Protein AF-A0A2X3KYW8-F1 (afdb_monomer)

Secondary structure (DSSP, 8-state):
-EE--TT-SSTT--EEEE--S-SEEEEEETTEEEEEETTEEEEE-S-HHHHHHHHHHTTT------TT-S-SSEEEEEE-GGGGGGTS-----S-------SEEEEEES-EEEEETTTTEEEEE-----

Mean predicted aligned error: 4.44 Å

Foldseek 3Di:
DKDALPPDPDPPRFKIKDFDDFQKKWFADPQWIWIDHPNDIDIDRDLSVVVLVVVQVVQVQDDDDDPQPPDQWGKDWDQAPCSVVSVDVDDDPDDPPDPHTNTIMGTGQWMWMQGPVVRDTDIHGRDRD

Sequence (129 aa):
MLLHSGFADHPHNRFDIMVASPLATLVTRGQQTVIERDGLSSRHGECPLDLLQQMLDSFDLTTTANDDIPFCGGALGLFSYDLGRRFENIPATAEQDLTTPDMAVGIYDW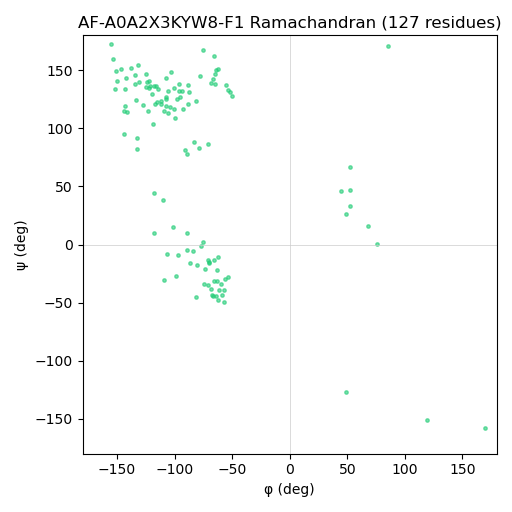ALIADHHLQRLTLVLPGRY

InterPro domains:
  IPR005801 ADC synthase [G3DSA:3.60.120.10] (1-128)
  IPR005801 ADC synthase [SSF56322] (1-125)
  IPR006805 Anthranilate synthase component I, N-terminal [PF04715] (2-123)
  IPR019999 Anthranilate synthase component I-like [PTHR11236] (2-123)

Nearest PDB structures (foldseek):
  1k0g-assembly3_A  TM=9.765E-01  e=1.083E-14  Escherichia coli
  1k0e-assembly2_B  TM=9.649E-01  e=2.293E-14  Escherichia coli
  1k0g-assembly3_B-2  TM=9.744E-01  e=6.481E-14  Escherichia coli
  1k0e-assembly1_A  TM=9.787E-01  e=1.373E-13  Escherichia coli
  5kck-assembly1_A-2  TM=7.246E-01  e=5.088E-07  Streptococcus pneumoniae TIGR4

Solvent-accessible surface area (backbone atoms only — not comparable to full-atom values): 7766 Å² total; per-residue (Å²): 92,74,50,71,38,76,87,48,98,53,101,87,35,52,52,31,44,38,41,71,84,50,64,30,37,42,40,26,53,87,72,38,32,39,39,38,42,90,91,44,77,49,79,42,68,65,59,66,66,59,54,49,49,54,53,51,64,74,61,54,73,58,77,79,92,43,95,92,49,92,61,63,41,44,79,52,70,48,76,40,78,70,40,51,55,76,81,42,98,65,85,86,80,71,82,86,84,68,90,71,55,25,26,44,32,30,33,26,65,39,26,40,38,37,32,68,81,78,72,42,80,45,81,40,66,44,58,78,129

Radius of gyration: 16.68 Å; Cα contacts (8 Å, |Δi|>4): 223; chains: 1; bounding box: 48×28×42 Å

Structure (mmCIF, N/CA/C/O backbone):
data_AF-A0A2X3KYW8-F1
#
_entry.id   AF-A0A2X3KYW8-F1
#
loop_
_atom_site.group_PDB
_atom_site.id
_atom_site.type_symbol
_atom_site.label_atom_id
_atom_site.label_alt_id
_atom_site.label_comp_id
_atom_site.label_asym_id
_atom_site.label_entity_id
_atom_site.label_seq_id
_atom_site.pdbx_PDB_ins_code
_atom_site.Cartn_x
_atom_site.Cartn_y
_atom_site.Cartn_z
_atom_site.occupancy
_atom_site.B_iso_or_equiv
_atom_site.auth_seq_id
_atom_site.auth_comp_id
_atom_site.auth_asym_id
_atom_site.auth_atom_id
_atom_site.pdbx_PDB_model_num
ATOM 1 N N . MET A 1 1 ? -0.664 -8.732 -5.138 1.00 93.69 1 MET A N 1
ATOM 2 C CA . MET A 1 1 ? -1.455 -7.623 -5.705 1.00 93.69 1 MET A CA 1
ATOM 3 C C . MET A 1 1 ? -0.850 -7.212 -7.035 1.00 93.69 1 MET A C 1
ATOM 5 O O . MET A 1 1 ? 0.337 -7.445 -7.244 1.00 93.69 1 MET A O 1
ATOM 9 N N . LEU A 1 2 ? -1.668 -6.652 -7.922 1.00 96.88 2 LEU A N 1
ATOM 10 C CA . LEU A 1 2 ? -1.261 -6.174 -9.241 1.00 96.88 2 LEU A CA 1
ATOM 11 C C . LEU A 1 2 ? -1.865 -4.784 -9.455 1.00 96.88 2 LEU A C 1
ATOM 13 O O . LEU A 1 2 ? -3.081 -4.632 -9.353 1.00 96.88 2 LEU A O 1
ATOM 17 N N . LEU A 1 3 ? -1.021 -3.803 -9.758 1.00 96.62 3 LEU A N 1
ATOM 18 C CA . LEU A 1 3 ? -1.422 -2.533 -10.350 1.00 96.62 3 LEU A CA 1
ATOM 19 C C . LEU A 1 3 ? -1.113 -2.634 -11.840 1.00 96.62 3 LEU A C 1
ATOM 21 O O . LEU A 1 3 ? 0.041 -2.832 -12.213 1.00 96.62 3 LEU A O 1
ATOM 25 N N . HIS A 1 4 ? -2.146 -2.566 -12.672 1.00 95.00 4 HIS A N 1
ATOM 26 C CA . HIS A 1 4 ? -2.019 -2.706 -14.117 1.00 95.00 4 HIS A CA 1
ATOM 27 C C . HIS A 1 4 ? -2.513 -1.431 -14.792 1.00 95.00 4 HIS A C 1
ATOM 29 O O . HIS A 1 4 ? -3.626 -0.978 -14.527 1.00 95.00 4 HIS A O 1
ATOM 35 N N . SER A 1 5 ? -1.702 -0.884 -15.691 1.00 94.06 5 SER A N 1
ATOM 36 C CA . SER A 1 5 ? -2.005 0.321 -16.465 1.00 94.06 5 SER A CA 1
ATOM 37 C C . SER A 1 5 ? -3.008 0.080 -17.604 1.00 94.06 5 SER A C 1
ATOM 39 O O . SER A 1 5 ? -3.327 0.993 -18.366 1.00 94.06 5 SER A O 1
ATOM 41 N N . GLY A 1 6 ? -3.526 -1.147 -17.736 1.00 89.38 6 GLY A N 1
ATOM 42 C CA . GLY A 1 6 ? -4.673 -1.471 -18.590 1.00 89.38 6 GLY A CA 1
ATOM 43 C C . GLY A 1 6 ? -4.412 -1.347 -20.088 1.00 89.38 6 GLY A C 1
ATOM 44 O O . GLY A 1 6 ? -5.371 -1.248 -20.849 1.00 89.38 6 GLY A O 1
ATOM 45 N N . PHE A 1 7 ? -3.141 -1.291 -20.507 1.00 81.88 7 PHE A N 1
ATOM 46 C CA . PHE A 1 7 ? -2.728 -0.966 -21.880 1.00 81.88 7 PHE A CA 1
ATOM 47 C C . PHE A 1 7 ? -3.405 0.300 -22.437 1.00 81.88 7 PHE A C 1
ATOM 49 O O . PHE A 1 7 ? -3.602 0.426 -23.645 1.00 81.88 7 PHE A O 1
ATOM 56 N N . ALA A 1 8 ? -3.808 1.221 -21.557 1.00 80.69 8 ALA A N 1
ATOM 57 C CA . ALA A 1 8 ? -4.563 2.404 -21.939 1.00 80.69 8 ALA A CA 1
ATOM 58 C C . ALA A 1 8 ? -3.702 3.325 -22.806 1.00 80.69 8 ALA A C 1
ATOM 60 O O . ALA A 1 8 ? -2.530 3.498 -22.507 1.00 80.69 8 ALA A O 1
ATOM 61 N N . ASP A 1 9 ? -4.262 3.971 -23.825 1.00 82.12 9 ASP A N 1
ATOM 62 C CA . ASP A 1 9 ? -3.554 5.036 -24.546 1.00 82.12 9 ASP A CA 1
ATOM 63 C C . ASP A 1 9 ? -3.617 6.334 -23.721 1.00 82.12 9 ASP A C 1
ATOM 65 O O . ASP A 1 9 ? -4.536 7.144 -23.856 1.00 82.12 9 ASP A O 1
ATOM 69 N N . HIS A 1 10 ? -2.711 6.461 -22.746 1.00 87.25 10 HIS A N 1
ATOM 70 C CA . HIS A 1 10 ? -2.698 7.552 -21.772 1.00 87.25 10 HIS A CA 1
ATOM 71 C C . HIS A 1 10 ? -1.264 7.866 -21.312 1.00 87.25 10 HIS A C 1
ATOM 73 O O . HIS A 1 10 ? -0.513 6.935 -21.046 1.00 87.25 10 HIS A O 1
ATOM 79 N N . PRO A 1 11 ? -0.868 9.139 -21.108 1.00 81.00 11 PRO A N 1
ATOM 80 C CA . PRO A 1 11 ? 0.505 9.511 -20.725 1.00 81.00 11 PRO A CA 1
ATOM 81 C C . PRO A 1 11 ? 0.989 8.969 -19.364 1.00 81.00 11 PRO A C 1
ATOM 83 O O . PRO A 1 11 ? 2.173 9.062 -19.046 1.00 81.00 11 PRO A O 1
ATOM 86 N N . HIS A 1 12 ? 0.092 8.415 -18.546 1.00 86.44 12 HIS A N 1
ATOM 87 C CA . HIS A 1 12 ? 0.386 7.865 -17.215 1.00 86.44 12 HIS A CA 1
ATOM 88 C C . HIS A 1 12 ? 0.088 6.359 -17.125 1.00 86.44 12 HIS A C 1
ATOM 90 O O . HIS A 1 12 ? -0.539 5.908 -16.173 1.00 86.44 12 HIS A O 1
ATOM 96 N N . ASN A 1 13 ? 0.500 5.592 -18.136 1.00 91.19 13 ASN A N 1
ATOM 97 C CA . ASN A 1 13 ? 0.257 4.148 -18.272 1.00 91.19 13 ASN A CA 1
ATOM 98 C C . ASN A 1 13 ? 1.555 3.303 -18.294 1.00 91.19 13 ASN A C 1
ATOM 100 O O . ASN A 1 13 ? 1.528 2.135 -18.680 1.00 91.19 13 ASN A O 1
ATOM 104 N N . ARG A 1 14 ? 2.710 3.908 -17.982 1.00 94.88 14 ARG A N 1
ATOM 105 C CA . ARG A 1 14 ? 4.032 3.337 -18.297 1.00 94.88 14 ARG A CA 1
ATOM 106 C C . ARG A 1 14 ? 4.320 2.014 -17.587 1.00 94.88 14 ARG A C 1
ATOM 108 O O . ARG A 1 14 ? 5.051 1.192 -18.136 1.00 94.88 14 ARG A O 1
ATOM 115 N N . PHE A 1 15 ? 3.787 1.821 -16.382 1.00 96.62 15 PHE A N 1
ATOM 116 C CA . PHE A 1 15 ? 4.216 0.743 -15.498 1.00 96.62 15 PHE A CA 1
ATOM 117 C C . PHE A 1 15 ? 3.079 -0.188 -15.096 1.00 96.62 15 PHE A C 1
ATOM 119 O O . PHE A 1 15 ? 1.994 0.268 -14.736 1.00 96.62 15 PHE A O 1
ATOM 126 N N . ASP A 1 16 ? 3.381 -1.482 -15.047 1.00 97.31 16 ASP A N 1
ATOM 127 C CA . ASP A 1 16 ? 2.646 -2.428 -14.211 1.00 97.31 16 ASP A CA 1
ATOM 128 C C . ASP A 1 16 ? 3.514 -2.839 -13.024 1.00 97.31 16 ASP A C 1
ATOM 130 O O . ASP A 1 16 ? 4.728 -3.009 -13.153 1.00 97.31 16 ASP A O 1
ATOM 134 N N . ILE A 1 17 ? 2.883 -3.014 -11.865 1.00 98.00 17 ILE A N 1
ATOM 135 C CA . ILE A 1 17 ? 3.561 -3.325 -10.607 1.00 98.00 17 ILE A CA 1
ATOM 136 C C . ILE A 1 17 ? 2.907 -4.554 -9.995 1.00 98.00 17 ILE A C 1
ATOM 138 O O . ILE A 1 17 ? 1.717 -4.546 -9.674 1.00 98.00 17 ILE A O 1
ATOM 142 N N . MET A 1 18 ? 3.692 -5.607 -9.794 1.00 98.12 18 MET A N 1
ATOM 143 C CA . MET A 1 18 ? 3.262 -6.811 -9.093 1.00 98.12 18 MET A CA 1
ATOM 144 C C . MET A 1 18 ? 4.063 -6.999 -7.806 1.00 98.12 18 MET A C 1
ATOM 146 O O . MET A 1 18 ? 5.285 -6.872 -7.785 1.00 98.12 18 MET A O 1
ATOM 150 N N . VAL A 1 19 ? 3.349 -7.357 -6.740 1.00 98.12 19 VAL A N 1
ATOM 151 C CA . VAL A 1 19 ? 3.903 -7.695 -5.422 1.00 98.12 19 VAL A CA 1
ATOM 152 C C . VAL A 1 19 ? 3.180 -8.910 -4.849 1.00 98.12 19 VAL A C 1
ATOM 154 O O . VAL A 1 19 ? 1.996 -9.130 -5.130 1.00 98.12 19 VAL A O 1
ATOM 157 N N . ALA A 1 20 ? 3.843 -9.692 -4.006 1.00 97.44 20 ALA A N 1
ATOM 158 C CA . ALA A 1 20 ? 3.214 -10.758 -3.227 1.00 97.44 20 ALA A CA 1
ATOM 159 C C . ALA A 1 20 ? 4.027 -11.053 -1.961 1.00 97.44 20 ALA A C 1
ATOM 161 O O . ALA A 1 20 ? 5.118 -10.521 -1.798 1.00 97.44 20 ALA A O 1
ATOM 162 N N . SER A 1 21 ? 3.487 -11.900 -1.080 1.00 96.69 21 SER A N 1
ATOM 163 C CA . SER A 1 21 ? 4.155 -12.335 0.158 1.00 96.69 21 SER A CA 1
ATOM 164 C C . SER A 1 21 ? 4.660 -11.160 1.013 1.00 96.69 21 SER A C 1
ATOM 166 O O . SER A 1 21 ? 5.868 -10.967 1.128 1.00 96.69 21 SER A O 1
ATOM 168 N N . PRO A 1 22 ? 3.749 -10.339 1.568 1.00 97.00 22 PRO A N 1
ATOM 169 C CA . PRO A 1 22 ? 4.143 -9.188 2.372 1.00 97.00 22 PRO A CA 1
ATOM 170 C C . PRO A 1 22 ? 4.882 -9.616 3.648 1.00 97.00 22 PRO A C 1
ATOM 172 O O . PRO A 1 22 ? 4.589 -10.664 4.221 1.00 97.00 22 PRO A O 1
ATOM 175 N N . LEU A 1 23 ? 5.785 -8.761 4.128 1.00 96.06 23 LEU A N 1
ATOM 176 C CA . LEU A 1 23 ? 6.460 -8.900 5.423 1.00 96.06 23 LEU A CA 1
ATOM 177 C C . LEU A 1 23 ? 5.526 -8.641 6.604 1.00 96.06 23 LEU A C 1
ATOM 179 O O . LEU A 1 23 ? 5.660 -9.242 7.668 1.00 96.06 23 LEU A O 1
ATOM 183 N N . ALA A 1 24 ? 4.599 -7.708 6.412 1.00 97.81 24 ALA A N 1
ATOM 184 C CA . ALA A 1 24 ? 3.564 -7.374 7.371 1.00 97.81 24 ALA A CA 1
ATOM 185 C C . ALA A 1 24 ? 2.290 -6.963 6.638 1.00 97.81 24 ALA A C 1
ATOM 187 O O . ALA A 1 24 ? 2.351 -6.410 5.537 1.00 97.81 24 ALA A O 1
ATOM 188 N N . THR A 1 25 ? 1.139 -7.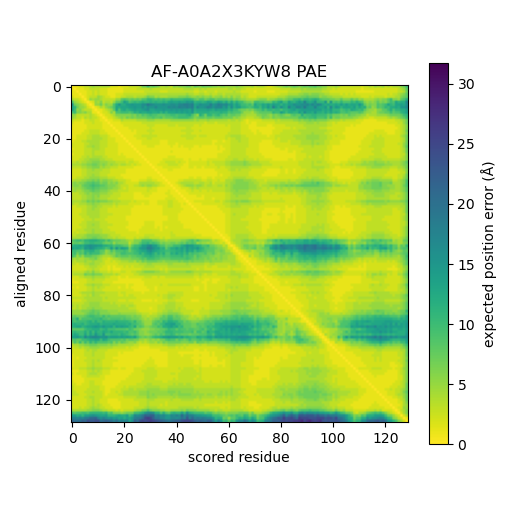186 7.261 1.00 98.56 25 THR A N 1
ATOM 189 C CA . THR A 1 25 ? -0.150 -6.696 6.764 1.00 98.56 25 THR A CA 1
ATOM 190 C C . THR A 1 25 ? -0.851 -5.858 7.811 1.00 98.56 25 THR A C 1
ATOM 192 O O . THR A 1 25 ? -0.865 -6.218 8.986 1.00 98.56 25 THR A O 1
ATOM 195 N N . LEU A 1 26 ? -1.475 -4.769 7.372 1.00 98.69 26 LEU A N 1
ATOM 196 C CA . LEU A 1 26 ? -2.323 -3.913 8.186 1.00 98.69 26 LEU A CA 1
ATOM 197 C C . LEU A 1 26 ? -3.742 -3.954 7.621 1.00 98.69 26 LEU A C 1
ATOM 199 O O . LEU A 1 26 ? -3.969 -3.603 6.459 1.00 98.69 26 LEU A O 1
ATOM 203 N N . VAL A 1 27 ? -4.693 -4.383 8.447 1.00 98.62 27 VAL A N 1
ATOM 204 C CA . VAL A 1 27 ? -6.107 -4.488 8.080 1.00 98.62 27 VAL A CA 1
ATOM 205 C C . VAL A 1 27 ? -6.947 -3.661 9.042 1.00 98.62 27 VAL A C 1
ATOM 207 O O . VAL A 1 27 ? -7.045 -3.987 10.225 1.00 98.62 27 VAL A O 1
ATOM 210 N N . THR A 1 28 ? -7.584 -2.609 8.537 1.00 98.38 28 THR A N 1
ATOM 211 C CA . THR A 1 28 ? -8.474 -1.741 9.318 1.00 98.38 28 THR A CA 1
ATOM 212 C C . THR A 1 28 ? -9.931 -2.092 9.069 1.00 98.38 28 THR A C 1
ATOM 214 O O . THR A 1 28 ? -10.346 -2.286 7.927 1.00 98.38 28 THR A O 1
ATOM 217 N N . ARG A 1 29 ? -10.710 -2.179 10.150 1.00 96.56 29 ARG A N 1
ATOM 218 C CA . ARG A 1 29 ? -12.167 -2.343 10.143 1.00 96.56 29 ARG A CA 1
ATOM 219 C C . ARG A 1 29 ? -12.768 -1.498 11.260 1.00 96.56 29 ARG A C 1
ATOM 221 O O . ARG A 1 29 ? -12.529 -1.765 12.441 1.00 96.56 29 ARG A O 1
ATOM 228 N N . GLY A 1 30 ? -13.530 -0.479 10.891 1.00 93.88 30 GLY A N 1
ATOM 229 C CA . GLY A 1 30 ? -13.986 0.569 11.788 1.00 93.88 30 GLY A CA 1
ATOM 230 C C . GLY A 1 30 ? -12.822 1.113 12.611 1.00 93.88 30 GLY A C 1
ATOM 231 O O . GLY A 1 30 ? -11.755 1.443 12.093 1.00 93.88 30 GLY A O 1
ATOM 232 N N . GLN A 1 31 ? -12.996 1.121 13.929 1.00 95.00 31 GLN A N 1
ATOM 233 C CA . GLN A 1 31 ? -12.046 1.712 14.873 1.00 95.00 31 GLN A CA 1
ATOM 234 C C . GLN A 1 31 ? -10.796 0.867 15.149 1.00 95.00 31 GLN A C 1
ATOM 236 O O . GLN A 1 31 ? -9.953 1.299 15.927 1.00 95.00 31 GLN A O 1
ATOM 241 N N . GLN A 1 32 ? -10.662 -0.325 14.561 1.00 97.56 32 GLN A N 1
ATOM 242 C CA . GLN A 1 32 ? -9.545 -1.222 14.852 1.00 97.56 32 GLN A CA 1
ATOM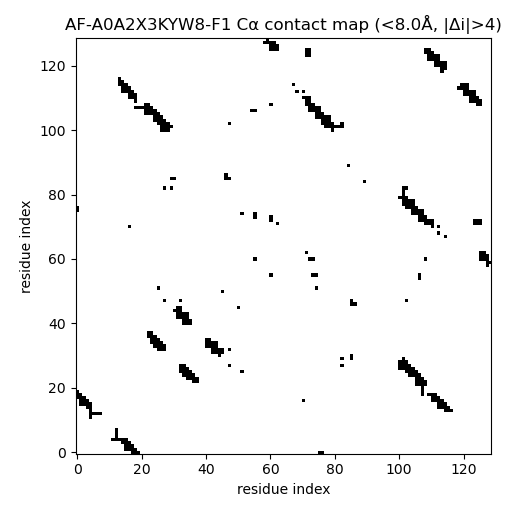 243 C C . GLN A 1 32 ? -8.686 -1.481 13.624 1.00 97.56 32 GLN A C 1
ATOM 245 O O . GLN A 1 32 ? -9.198 -1.769 12.545 1.00 97.56 32 GLN A O 1
ATOM 250 N N . THR A 1 33 ? -7.373 -1.452 13.824 1.00 98.62 33 THR A N 1
ATOM 251 C CA . THR A 1 33 ? -6.374 -1.928 12.870 1.00 98.62 33 THR A CA 1
ATOM 252 C C . THR A 1 33 ? -5.701 -3.165 13.450 1.00 98.62 33 THR A C 1
ATOM 254 O O . THR A 1 33 ? -5.167 -3.132 14.558 1.00 98.62 33 THR A O 1
ATOM 257 N N . VAL A 1 34 ? -5.746 -4.269 12.711 1.00 98.69 34 VAL A N 1
ATOM 258 C CA . VAL A 1 34 ? -4.995 -5.487 13.014 1.00 98.69 34 VAL A CA 1
ATOM 259 C C . VAL A 1 34 ? -3.702 -5.450 12.217 1.00 98.69 34 VAL A C 1
ATOM 261 O O . VAL A 1 34 ? -3.737 -5.260 11.002 1.00 98.69 34 VAL A O 1
ATOM 264 N N . ILE A 1 35 ? -2.578 -5.625 12.902 1.00 98.62 35 ILE A N 1
ATOM 265 C CA . ILE A 1 35 ? -1.257 -5.722 12.290 1.00 98.62 35 ILE A CA 1
ATOM 266 C C . ILE A 1 35 ? -0.755 -7.146 12.481 1.00 98.62 35 ILE A C 1
ATOM 268 O O . ILE A 1 35 ? -0.605 -7.593 13.622 1.00 98.62 35 ILE A O 1
ATOM 272 N N . GLU A 1 36 ? -0.474 -7.827 11.373 1.00 98.31 36 GLU A N 1
ATOM 273 C CA . GLU A 1 36 ? 0.178 -9.136 11.357 1.00 98.31 36 GLU A CA 1
ATOM 274 C C . GLU A 1 36 ? 1.611 -8.995 10.845 1.00 98.31 36 GLU A C 1
ATOM 276 O O . GLU A 1 36 ? 1.836 -8.424 9.778 1.00 98.31 36 GLU A O 1
ATOM 281 N N . ARG A 1 37 ? 2.576 -9.506 11.611 1.00 96.06 37 ARG A N 1
ATOM 282 C CA . ARG A 1 37 ? 4.010 -9.492 11.295 1.00 96.06 37 ARG A CA 1
ATOM 283 C C . ARG A 1 37 ? 4.682 -10.694 11.948 1.00 96.06 37 ARG A C 1
ATOM 285 O O . ARG A 1 37 ? 4.438 -10.956 13.120 1.00 96.06 37 ARG A O 1
ATOM 292 N N . ASP A 1 38 ? 5.524 -11.416 11.209 1.00 93.12 38 ASP A N 1
ATOM 293 C CA . ASP A 1 38 ? 6.291 -12.568 11.722 1.00 93.12 38 ASP A CA 1
ATOM 294 C C . ASP A 1 38 ? 5.414 -13.633 12.428 1.00 93.12 38 ASP A C 1
ATOM 296 O O . ASP A 1 38 ? 5.818 -14.270 13.399 1.00 93.12 38 ASP A O 1
ATOM 300 N N . GLY A 1 39 ? 4.168 -13.806 11.964 1.00 92.94 39 GLY A N 1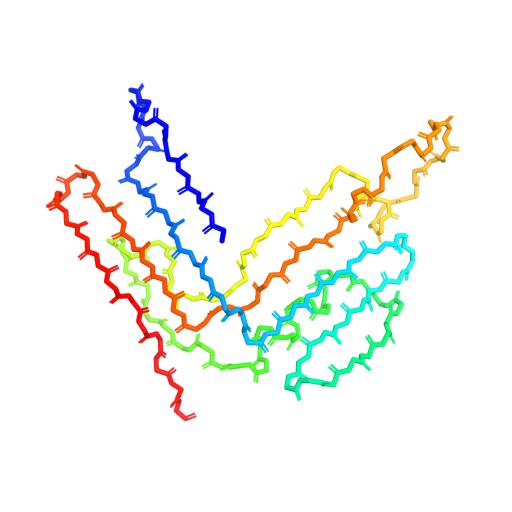
ATOM 301 C CA . GLY A 1 39 ? 3.176 -14.709 12.567 1.00 92.94 39 GLY A CA 1
ATOM 302 C C . GLY A 1 39 ? 2.533 -14.199 13.866 1.00 92.94 39 GLY A C 1
ATOM 303 O O . GLY A 1 39 ? 1.687 -14.884 14.439 1.00 92.94 39 GLY A O 1
ATOM 304 N N . LEU A 1 40 ? 2.900 -13.004 14.330 1.00 96.44 40 LEU A N 1
ATOM 305 C CA . LEU A 1 40 ? 2.308 -12.332 15.482 1.00 96.44 40 LEU A CA 1
ATOM 306 C C . LEU A 1 40 ? 1.228 -11.350 15.024 1.00 96.44 40 LEU A C 1
ATOM 308 O O . LEU A 1 40 ? 1.415 -10.606 14.064 1.00 96.44 40 LEU A O 1
ATOM 312 N N . SER A 1 41 ? 0.112 -11.319 15.751 1.00 97.75 41 SER A N 1
ATOM 313 C CA . SER A 1 41 ? -1.006 -10.403 15.508 1.00 97.75 41 SER A CA 1
ATOM 314 C C . SER A 1 41 ? -1.166 -9.438 16.679 1.00 97.75 41 SER A C 1
ATOM 316 O O . SER A 1 41 ? -1.219 -9.855 17.836 1.00 97.75 41 SER A O 1
ATOM 318 N N . SER A 1 42 ? -1.338 -8.154 16.379 1.00 98.06 42 SER A N 1
ATOM 319 C CA . SER A 1 42 ? -1.625 -7.098 17.358 1.00 98.06 42 SER A CA 1
ATOM 320 C C . SER A 1 42 ? -2.799 -6.228 16.904 1.00 98.06 42 SER A C 1
ATOM 322 O O . SER A 1 42 ? -3.108 -6.164 15.714 1.00 98.06 42 SER A O 1
ATOM 324 N N . ARG A 1 43 ? -3.500 -5.600 17.855 1.00 98.44 43 ARG A N 1
ATOM 325 C CA . ARG A 1 43 ? -4.682 -4.764 17.599 1.00 98.44 43 ARG A CA 1
ATOM 326 C C . ARG A 1 43 ? -4.452 -3.361 18.129 1.00 98.44 43 ARG A C 1
ATOM 328 O O . ARG A 1 43 ? -4.037 -3.213 19.273 1.00 98.44 43 ARG A O 1
ATOM 335 N N . HIS A 1 44 ? -4.800 -2.379 17.312 1.00 98.12 44 HIS A N 1
ATOM 336 C CA . HIS A 1 44 ? -4.520 -0.963 17.533 1.00 98.12 44 HIS A CA 1
ATOM 337 C C . HIS A 1 44 ? -5.772 -0.131 17.246 1.00 98.12 44 HIS A C 1
ATOM 339 O O . HIS A 1 44 ? -6.574 -0.495 16.380 1.00 98.12 44 HIS A O 1
ATOM 345 N N . GLY A 1 45 ? -5.962 0.954 17.993 1.00 97.06 45 GLY A N 1
ATOM 346 C CA . GLY A 1 45 ? -7.074 1.907 17.832 1.00 97.06 45 GLY A CA 1
ATOM 347 C C . GLY A 1 45 ? -6.647 3.245 17.219 1.00 97.06 45 GLY A C 1
ATOM 348 O O . GLY A 1 45 ? -7.480 4.082 16.871 1.00 97.06 45 GLY A O 1
ATOM 349 N N . GLU A 1 46 ? -5.341 3.436 17.080 1.00 96.81 46 GLU A N 1
ATOM 350 C CA . GLU A 1 46 ? -4.670 4.603 16.535 1.00 96.81 46 GLU A CA 1
ATOM 351 C C . GLU A 1 46 ? -4.983 4.789 15.048 1.00 96.81 46 GLU A C 1
ATOM 353 O O . GLU A 1 46 ? -5.452 3.871 14.363 1.00 96.81 46 GLU A O 1
ATOM 358 N N . CYS A 1 47 ? -4.724 5.998 14.547 1.00 96.94 47 CYS A N 1
ATOM 359 C CA . CYS A 1 47 ? -4.908 6.356 13.145 1.00 96.94 47 CYS A CA 1
ATOM 360 C C . CYS A 1 47 ? -4.229 5.322 12.220 1.00 96.94 47 CYS A C 1
ATOM 362 O O . CYS A 1 47 ? -3.045 5.024 12.385 1.00 96.94 47 CYS A O 1
ATOM 364 N N . PRO A 1 48 ? -4.954 4.762 11.234 1.00 97.94 48 PRO A N 1
ATOM 365 C CA . PRO A 1 48 ? -4.438 3.677 10.403 1.00 97.94 48 PRO A CA 1
ATOM 366 C C . PRO A 1 48 ? -3.252 4.099 9.526 1.00 97.94 48 PRO A C 1
ATOM 368 O O . PRO A 1 48 ? -2.370 3.278 9.285 1.00 97.94 48 PRO A O 1
ATOM 371 N N . LEU A 1 49 ? -3.199 5.362 9.086 1.00 97.94 49 LEU A N 1
ATOM 372 C CA . LEU A 1 49 ? -2.080 5.875 8.289 1.00 97.94 49 LEU A CA 1
ATOM 373 C C . LEU A 1 49 ? -0.828 6.111 9.140 1.00 97.94 49 LEU A C 1
ATOM 375 O O . LEU A 1 49 ? 0.271 5.840 8.667 1.00 97.94 49 LEU A O 1
ATOM 379 N N . ASP A 1 50 ? -0.987 6.510 10.404 1.00 97.88 50 ASP A N 1
ATOM 380 C CA . ASP A 1 50 ? 0.142 6.645 11.330 1.00 97.88 50 ASP A CA 1
ATOM 381 C C . ASP A 1 50 ? 0.742 5.272 11.651 1.00 97.88 50 ASP A C 1
ATOM 383 O O . ASP A 1 50 ? 1.957 5.096 11.619 1.00 97.88 50 ASP A O 1
ATOM 387 N N . LEU A 1 51 ? -0.109 4.267 11.891 1.00 98.12 51 LEU A N 1
ATOM 388 C CA . LEU A 1 51 ? 0.324 2.878 12.078 1.00 98.12 51 LEU A CA 1
ATOM 389 C C . LEU A 1 51 ? 1.028 2.325 10.830 1.00 98.12 51 LEU A C 1
ATOM 391 O O . LEU A 1 51 ? 2.017 1.599 10.947 1.00 98.12 51 LEU A O 1
ATOM 395 N N . LEU A 1 52 ? 0.533 2.665 9.636 1.00 97.88 52 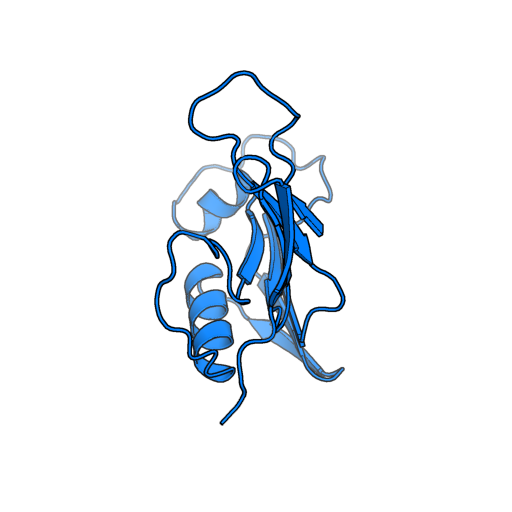LEU A N 1
ATOM 396 C CA . LEU A 1 52 ? 1.161 2.279 8.374 1.00 97.88 52 LEU A CA 1
ATOM 397 C C . LEU A 1 52 ? 2.544 2.918 8.217 1.00 97.88 52 LEU A C 1
ATOM 399 O O . LEU A 1 52 ? 3.490 2.216 7.860 1.00 97.88 52 LEU A O 1
ATOM 403 N N . GLN A 1 53 ? 2.671 4.210 8.528 1.00 96.94 53 GLN A N 1
ATOM 404 C CA . GLN A 1 53 ? 3.947 4.921 8.502 1.00 96.94 53 GLN A CA 1
ATOM 405 C C . GLN A 1 53 ? 4.940 4.324 9.504 1.00 96.94 53 GLN A C 1
ATOM 407 O O . GLN A 1 53 ? 6.051 3.981 9.123 1.00 96.94 53 GLN A O 1
ATOM 412 N N . GLN A 1 54 ? 4.521 4.089 10.751 1.00 96.38 54 GLN A N 1
ATOM 413 C CA . GLN A 1 54 ? 5.365 3.443 11.765 1.00 96.38 54 GLN A CA 1
ATOM 414 C C . GLN A 1 54 ? 5.852 2.062 11.315 1.00 96.38 54 GLN A C 1
ATOM 416 O O . GLN A 1 54 ? 7.000 1.691 11.561 1.00 96.38 54 GLN A O 1
ATOM 421 N N . MET A 1 55 ? 4.990 1.286 10.649 1.00 95.81 55 MET A N 1
ATOM 422 C CA . MET A 1 55 ? 5.391 -0.012 10.121 1.00 95.81 55 MET A CA 1
ATOM 423 C C . MET A 1 55 ? 6.427 0.134 9.003 1.00 95.81 55 MET A C 1
ATOM 425 O O . MET A 1 55 ? 7.420 -0.591 9.027 1.00 95.81 55 MET A O 1
ATOM 429 N N . LEU A 1 56 ? 6.227 1.065 8.064 1.00 93.88 56 LEU A N 1
ATOM 430 C CA . LEU A 1 56 ? 7.198 1.371 7.008 1.00 93.88 56 LEU A CA 1
ATOM 431 C C . LEU A 1 56 ? 8.559 1.762 7.588 1.00 93.88 56 LEU A C 1
ATOM 433 O O . LEU A 1 56 ? 9.569 1.168 7.213 1.00 93.88 56 LEU A O 1
ATOM 437 N N . ASP A 1 57 ? 8.564 2.682 8.552 1.00 93.62 57 ASP A N 1
ATOM 438 C CA . ASP A 1 57 ? 9.776 3.157 9.222 1.00 93.62 57 ASP A CA 1
ATOM 439 C C . ASP A 1 57 ? 10.511 2.004 9.929 1.00 93.62 57 ASP A C 1
ATOM 441 O O . ASP A 1 57 ? 11.738 1.955 9.945 1.00 93.62 57 ASP A O 1
ATOM 445 N N . SER A 1 58 ? 9.775 1.020 10.463 1.00 93.50 58 SER A N 1
ATOM 446 C CA . SER A 1 58 ? 10.360 -0.133 11.163 1.00 93.50 58 SER A CA 1
ATOM 447 C C . SER A 1 58 ? 11.102 -1.133 10.267 1.00 93.50 58 SER A C 1
ATOM 449 O O . SER A 1 58 ? 11.812 -1.995 10.792 1.00 93.50 58 SER A O 1
ATOM 451 N N . PHE A 1 59 ? 10.904 -1.075 8.946 1.00 90.44 59 PHE A N 1
ATOM 452 C CA . PHE A 1 59 ? 11.578 -1.956 7.987 1.00 90.44 59 PHE A CA 1
ATOM 453 C C . PHE A 1 59 ? 12.811 -1.325 7.337 1.00 90.44 5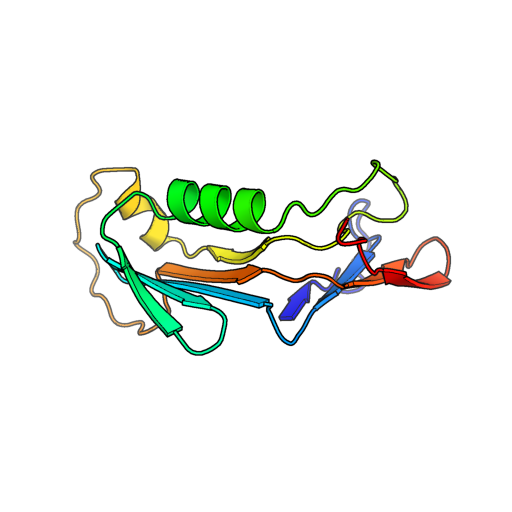9 PHE A C 1
ATOM 455 O O . PHE A 1 59 ? 13.530 -2.047 6.649 1.00 90.44 59 PHE A O 1
ATOM 462 N N . ASP A 1 60 ? 13.043 -0.025 7.547 1.00 84.88 60 ASP A N 1
ATOM 463 C CA . ASP A 1 60 ? 14.191 0.732 7.027 1.00 84.88 60 ASP A CA 1
ATOM 464 C C . ASP A 1 60 ? 14.504 0.434 5.546 1.00 84.88 60 ASP A C 1
ATOM 466 O O . ASP A 1 60 ? 15.638 0.167 5.141 1.00 84.88 60 ASP A O 1
ATOM 470 N 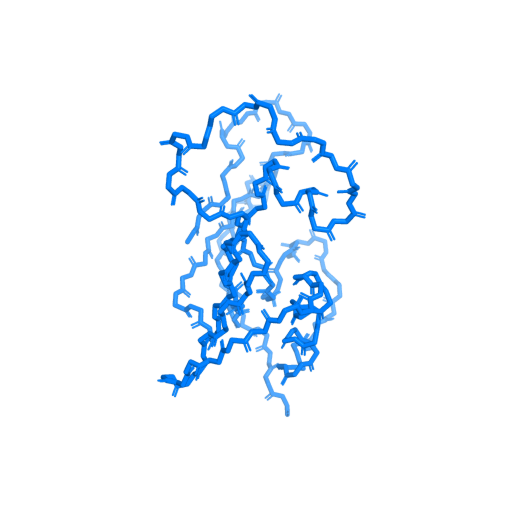N . LEU A 1 61 ? 13.451 0.419 4.717 1.00 81.56 61 LEU A N 1
ATOM 471 C CA . LEU A 1 61 ? 13.563 0.169 3.281 1.00 81.56 61 LEU A CA 1
ATOM 472 C C . LEU A 1 61 ? 14.218 1.382 2.609 1.00 81.56 61 LEU A C 1
ATOM 474 O O . LEU A 1 61 ? 13.552 2.303 2.135 1.00 81.56 61 LEU A O 1
ATOM 478 N N . THR A 1 62 ? 15.546 1.393 2.582 1.00 72.75 62 THR A N 1
ATOM 479 C CA . THR A 1 62 ? 16.333 2.470 1.982 1.00 72.75 62 THR A CA 1
ATOM 480 C C . THR A 1 62 ? 16.431 2.290 0.475 1.00 72.75 62 THR A C 1
ATOM 482 O O . THR A 1 62 ? 16.883 1.265 -0.037 1.00 72.75 62 THR A O 1
ATOM 485 N N . THR A 1 63 ? 15.997 3.305 -0.270 1.00 74.31 63 THR A N 1
ATOM 486 C CA . THR A 1 63 ? 16.068 3.297 -1.734 1.00 74.31 63 THR A CA 1
ATOM 487 C C . THR A 1 63 ? 16.406 4.692 -2.241 1.00 74.31 63 THR A C 1
ATOM 489 O O . THR A 1 63 ? 15.987 5.700 -1.672 1.00 74.31 63 THR A O 1
ATOM 492 N N . THR A 1 64 ? 17.206 4.772 -3.302 1.00 78.00 64 THR A N 1
ATOM 493 C CA . THR A 1 64 ? 17.431 6.029 -4.021 1.00 78.00 64 THR A CA 1
ATOM 494 C C . THR A 1 64 ? 16.373 6.183 -5.099 1.00 78.00 64 THR A C 1
ATOM 496 O O . THR A 1 64 ? 16.085 5.221 -5.813 1.00 78.00 64 THR A O 1
ATOM 499 N N . ALA A 1 65 ? 15.828 7.392 -5.238 1.00 80.94 65 ALA A N 1
ATOM 500 C CA . ALA A 1 65 ? 14.851 7.700 -6.274 1.00 80.94 65 ALA A CA 1
ATOM 501 C C . ALA A 1 65 ? 15.390 7.327 -7.665 1.00 80.94 65 ALA A C 1
ATOM 503 O O . ALA A 1 65 ? 16.531 7.646 -8.006 1.00 80.94 65 ALA A O 1
ATOM 504 N N . ASN A 1 66 ? 14.564 6.637 -8.448 1.00 87.62 66 ASN A N 1
ATOM 505 C CA . ASN A 1 66 ? 14.865 6.236 -9.813 1.00 87.62 66 ASN A CA 1
ATOM 506 C C . ASN A 1 66 ? 13.581 6.325 -10.645 1.00 87.62 66 ASN A C 1
ATOM 508 O O . ASN A 1 66 ? 12.614 5.623 -10.359 1.00 87.62 66 ASN A O 1
ATOM 512 N N . ASP A 1 67 ? 13.587 7.158 -11.683 1.00 89.19 67 ASP A N 1
ATOM 513 C CA . ASP A 1 67 ? 12.416 7.400 -12.537 1.00 89.19 67 ASP A CA 1
ATOM 514 C C . ASP A 1 67 ? 11.946 6.146 -13.296 1.00 89.19 67 ASP A C 1
ATOM 516 O O . ASP A 1 67 ? 10.786 6.060 -13.704 1.00 89.19 67 ASP A O 1
ATOM 520 N N . ASP A 1 68 ? 12.825 5.156 -13.472 1.00 92.81 68 ASP A N 1
ATOM 521 C CA . ASP A 1 68 ? 12.506 3.873 -14.105 1.00 92.81 68 ASP A CA 1
ATOM 522 C C . ASP A 1 68 ? 11.999 2.823 -13.099 1.00 92.81 68 ASP A C 1
ATOM 524 O O . ASP A 1 68 ? 11.610 1.720 -13.489 1.00 92.81 68 ASP A O 1
ATOM 528 N N . ILE A 1 69 ? 12.006 3.141 -11.800 1.00 93.19 69 ILE A N 1
ATOM 529 C CA . ILE A 1 69 ? 11.567 2.249 -10.725 1.00 93.19 69 ILE A CA 1
ATOM 530 C C . ILE A 1 69 ? 10.623 3.022 -9.785 1.00 93.19 69 ILE A C 1
ATOM 532 O O . ILE A 1 69 ? 11.043 3.501 -8.732 1.00 93.19 69 ILE A O 1
ATOM 536 N N . PRO A 1 70 ? 9.326 3.138 -10.131 1.00 93.50 70 PRO A N 1
ATOM 537 C CA . PRO A 1 70 ? 8.368 3.955 -9.378 1.00 93.50 70 PRO A CA 1
ATOM 538 C C . PRO A 1 70 ? 8.010 3.370 -8.004 1.00 93.50 70 PRO A C 1
ATOM 540 O O . PRO A 1 70 ? 7.411 4.050 -7.176 1.00 93.50 70 PRO A O 1
ATOM 543 N N . PHE A 1 71 ? 8.333 2.097 -7.770 1.00 94.12 71 PHE A N 1
ATOM 544 C CA . PHE A 1 71 ? 8.071 1.400 -6.521 1.00 94.12 71 PHE A CA 1
ATOM 545 C C . PHE A 1 71 ? 9.223 0.439 -6.223 1.00 94.12 71 PHE A C 1
ATOM 547 O O . PHE A 1 71 ? 9.441 -0.535 -6.945 1.00 94.12 71 PHE A O 1
ATOM 554 N N . CYS A 1 72 ? 9.947 0.715 -5.142 1.00 92.25 72 CYS A N 1
ATOM 555 C CA . CYS A 1 72 ? 11.125 -0.039 -4.719 1.00 92.25 72 CYS A CA 1
ATOM 556 C C . CYS A 1 72 ? 10.852 -0.834 -3.434 1.00 92.25 72 CYS A C 1
ATOM 558 O O . CYS A 1 72 ? 11.707 -0.905 -2.558 1.00 92.25 72 CYS A O 1
ATOM 560 N N . GLY A 1 73 ? 9.650 -1.396 -3.304 1.00 90.81 73 GLY A N 1
ATOM 561 C CA . GLY A 1 73 ? 9.149 -1.911 -2.030 1.00 90.81 73 GLY A CA 1
ATOM 562 C C . GLY A 1 73 ? 8.497 -0.816 -1.181 1.00 90.81 73 GLY A C 1
ATOM 563 O O . GLY A 1 73 ? 8.532 0.368 -1.514 1.00 90.81 73 GLY A O 1
ATOM 564 N N . GLY A 1 74 ? 7.845 -1.233 -0.101 1.00 94.44 74 GLY A N 1
ATOM 565 C CA . GLY A 1 74 ? 7.019 -0.391 0.755 1.00 94.44 74 GLY A CA 1
ATOM 566 C C . GLY A 1 74 ? 5.569 -0.863 0.804 1.00 94.44 74 GLY A C 1
ATOM 567 O O . GLY A 1 74 ? 5.278 -2.053 0.680 1.00 94.44 74 GLY A O 1
ATOM 568 N N . ALA A 1 75 ? 4.655 0.076 1.024 1.00 96.69 75 ALA A N 1
ATOM 569 C CA . ALA A 1 75 ? 3.245 -0.205 1.242 1.00 96.69 75 ALA A CA 1
ATOM 570 C C . ALA A 1 75 ? 2.478 -0.275 -0.082 1.00 96.69 75 ALA A C 1
ATOM 572 O O . ALA A 1 7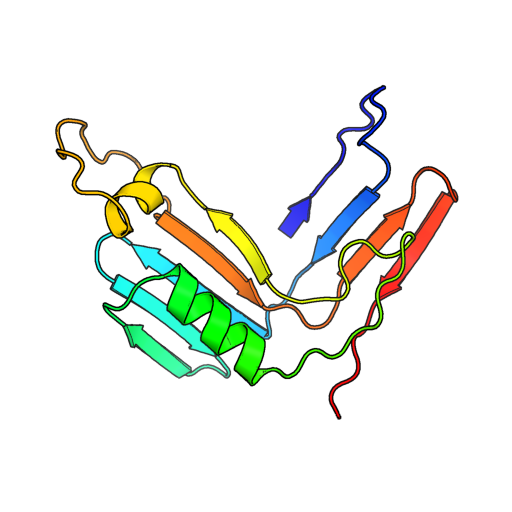5 ? 2.564 0.634 -0.906 1.00 96.69 75 ALA A O 1
ATOM 573 N N . LEU A 1 76 ? 1.678 -1.325 -0.264 1.00 98.00 76 LEU A N 1
ATOM 574 C CA . LEU A 1 76 ? 0.747 -1.435 -1.385 1.00 98.00 76 LEU A CA 1
ATOM 575 C C . LEU A 1 76 ? -0.539 -2.117 -0.918 1.00 98.00 76 LEU A C 1
ATOM 577 O O . LEU A 1 76 ? -0.506 -3.126 -0.209 1.00 98.00 76 LEU A O 1
ATOM 581 N N . GLY A 1 77 ? -1.687 -1.558 -1.293 1.00 97.69 77 GLY A N 1
ATOM 582 C CA . GLY A 1 77 ? -2.965 -2.162 -0.956 1.00 97.69 77 GLY A CA 1
ATOM 583 C C . GLY A 1 77 ? -4.180 -1.302 -1.218 1.00 97.69 77 GLY A C 1
ATOM 584 O O . GLY A 1 77 ? -4.171 -0.406 -2.058 1.00 97.69 77 GLY A O 1
ATOM 585 N N . LEU A 1 78 ? -5.243 -1.644 -0.502 1.00 98.12 78 LEU A N 1
ATOM 586 C CA . LEU A 1 78 ? -6.545 -1.013 -0.591 1.00 98.12 78 LEU A CA 1
ATOM 587 C C . LEU A 1 78 ? -6.699 0.050 0.496 1.00 98.12 78 LEU A C 1
ATOM 589 O O . LEU A 1 78 ? -6.518 -0.238 1.681 1.00 98.12 78 LEU A O 1
ATOM 593 N N . PHE A 1 79 ? -7.158 1.224 0.075 1.00 97.69 79 PHE A N 1
ATOM 594 C CA . PHE A 1 79 ? -7.741 2.254 0.926 1.00 97.69 79 PHE A CA 1
ATOM 595 C C . PHE A 1 79 ? -9.173 2.465 0.438 1.00 97.69 79 PHE A C 1
ATOM 597 O O . PHE A 1 79 ? -9.391 3.004 -0.647 1.00 97.69 79 PHE A O 1
ATOM 604 N N . SER A 1 80 ? -10.147 1.942 1.174 1.00 96.06 80 SER A N 1
ATOM 605 C CA . SER A 1 80 ? -11.554 2.073 0.800 1.00 96.06 80 SER A CA 1
ATOM 606 C C . SER A 1 80 ? -12.073 3.485 1.086 1.00 96.06 80 SER A C 1
ATOM 608 O O . SER A 1 80 ? -11.462 4.258 1.826 1.00 96.06 80 SER A O 1
ATOM 610 N N . TYR A 1 81 ? -13.250 3.795 0.548 1.00 93.25 81 TYR A N 1
ATOM 611 C CA . TYR A 1 81 ? -13.932 5.058 0.811 1.00 93.25 81 TYR A CA 1
ATOM 612 C C . TYR A 1 81 ? -14.230 5.280 2.306 1.00 93.25 81 TYR A C 1
ATOM 614 O O . TYR A 1 81 ? -13.978 6.365 2.832 1.00 93.25 81 TYR A O 1
ATOM 622 N N . ASP A 1 82 ? -14.709 4.250 3.013 1.00 92.94 82 ASP A N 1
ATOM 623 C CA . ASP A 1 82 ? -15.108 4.364 4.422 1.00 92.94 82 ASP A CA 1
ATOM 624 C C . ASP A 1 82 ? -13.925 4.545 5.382 1.00 92.94 82 ASP A C 1
ATOM 626 O O . ASP A 1 82 ? -14.122 5.014 6.507 1.00 92.94 82 ASP A O 1
ATOM 630 N N . LEU A 1 83 ? -12.684 4.315 4.929 1.00 95.62 83 LEU A N 1
ATOM 631 C CA . LEU A 1 83 ? -11.488 4.662 5.703 1.00 95.62 83 LEU A CA 1
ATOM 632 C C . LEU A 1 83 ? -11.461 6.146 6.088 1.00 95.62 83 LEU A C 1
ATOM 634 O O . LEU A 1 83 ? -10.957 6.486 7.157 1.00 95.62 83 LEU A O 1
ATOM 638 N N . GLY A 1 84 ? -12.058 7.019 5.266 1.00 94.44 84 GLY A N 1
ATOM 639 C CA . GLY A 1 84 ? -12.189 8.448 5.550 1.00 94.44 84 GLY A CA 1
ATOM 640 C C . GLY A 1 84 ? -12.840 8.753 6.905 1.00 94.44 84 GLY A C 1
ATOM 641 O O . GLY A 1 84 ? -12.490 9.743 7.544 1.00 94.44 84 GLY A O 1
ATOM 642 N N . ARG A 1 85 ? -13.705 7.863 7.413 1.00 92.81 85 ARG A N 1
ATOM 643 C CA . ARG A 1 85 ? -14.350 7.987 8.735 1.00 92.81 85 ARG A CA 1
ATOM 644 C C . ARG A 1 85 ? -13.367 7.902 9.907 1.00 92.81 85 ARG A C 1
ATOM 646 O O . ARG A 1 85 ? -13.731 8.223 11.034 1.00 92.81 85 ARG A O 1
ATOM 653 N N . ARG A 1 86 ? -12.127 7.458 9.668 1.00 94.19 86 ARG A N 1
ATOM 654 C CA . ARG A 1 86 ? -11.044 7.472 10.666 1.00 94.19 86 ARG A CA 1
ATOM 655 C C . ARG A 1 86 ? -10.371 8.830 10.803 1.00 94.19 86 ARG A C 1
ATOM 657 O O . ARG A 1 86 ? -9.705 9.050 11.811 1.00 94.19 86 ARG A O 1
ATOM 664 N N . PHE A 1 87 ? -10.546 9.709 9.822 1.00 93.19 87 PHE A N 1
ATOM 665 C CA . PHE A 1 87 ? -9.953 11.046 9.799 1.00 93.19 87 PHE A CA 1
ATOM 666 C C . PHE A 1 87 ? -11.013 12.129 10.016 1.00 93.19 87 PHE A C 1
ATOM 668 O O . PHE A 1 87 ? -10.727 13.154 10.622 1.00 93.19 87 PHE A O 1
ATOM 675 N N . GLU A 1 88 ? -12.248 11.868 9.582 1.00 92.62 88 GLU A N 1
ATOM 676 C CA . GLU A 1 88 ? -13.350 12.826 9.592 1.00 92.62 88 GLU A CA 1
ATOM 677 C C . GLU A 1 88 ? -14.576 12.286 10.337 1.00 92.62 88 GLU A C 1
ATOM 679 O O . GLU A 1 88 ? -14.903 11.098 10.277 1.00 92.62 88 GLU A O 1
ATOM 684 N N . ASN A 1 89 ? -15.323 13.177 10.992 1.00 88.75 89 ASN A N 1
ATOM 685 C CA . ASN A 1 89 ? -16.572 12.810 11.659 1.00 88.75 89 ASN A CA 1
ATOM 686 C C . ASN A 1 89 ? -17.743 12.789 10.661 1.00 88.75 89 ASN A C 1
ATOM 688 O O . ASN A 1 89 ? -18.434 13.792 10.470 1.00 88.75 89 ASN A O 1
ATOM 692 N N . ILE A 1 90 ? -17.959 11.642 10.015 1.00 88.88 90 ILE A N 1
ATOM 693 C CA . ILE A 1 90 ? -19.002 11.451 8.997 1.00 88.88 90 ILE A CA 1
ATOM 694 C C . ILE A 1 90 ? -20.138 10.585 9.570 1.00 88.88 90 ILE A C 1
ATOM 696 O O . ILE A 1 90 ? -19.879 9.454 9.994 1.00 88.88 90 ILE A O 1
ATOM 700 N N . PRO A 1 91 ? -21.406 11.041 9.532 1.00 86.31 91 PRO A N 1
ATOM 701 C CA . PRO A 1 91 ? -22.548 10.243 9.970 1.00 86.31 91 PRO A CA 1
ATOM 702 C C . PRO A 1 91 ? -22.645 8.892 9.246 1.00 86.31 91 PRO A C 1
ATOM 704 O O . PRO A 1 91 ? -22.467 8.800 8.028 1.00 86.31 91 PRO A O 1
ATOM 707 N N . ALA A 1 92 ? -22.945 7.827 9.988 1.00 84.25 92 ALA A N 1
ATOM 708 C CA . ALA A 1 92 ? -23.185 6.493 9.441 1.00 84.25 92 ALA A CA 1
ATOM 709 C C . ALA A 1 92 ? -24.679 6.313 9.130 1.00 84.25 92 ALA A C 1
ATOM 711 O O . ALA A 1 92 ? -25.436 5.796 9.945 1.00 84.25 92 ALA A O 1
ATOM 712 N N . THR A 1 93 ? -25.115 6.822 7.975 1.00 87.94 93 THR A N 1
ATOM 713 C CA . THR A 1 93 ? -26.512 6.715 7.509 1.00 87.94 93 THR A CA 1
ATOM 714 C C . THR A 1 93 ? -26.730 5.590 6.502 1.00 87.94 93 THR A C 1
ATOM 716 O O . THR A 1 93 ? -27.843 5.080 6.403 1.00 87.94 93 THR A O 1
ATOM 719 N N . ALA A 1 94 ? -25.691 5.218 5.753 1.00 85.56 94 ALA A N 1
ATOM 720 C CA . ALA A 1 94 ? -25.721 4.088 4.835 1.00 85.56 94 ALA A CA 1
ATOM 721 C C . ALA A 1 94 ? -25.568 2.766 5.602 1.00 85.56 94 ALA A C 1
ATOM 723 O O . ALA A 1 94 ? -24.846 2.701 6.599 1.00 85.56 94 ALA A O 1
ATOM 724 N N . GLU A 1 95 ? -26.249 1.724 5.130 1.00 85.56 95 GLU A N 1
ATOM 725 C CA . GLU A 1 95 ? -26.088 0.368 5.649 1.00 85.56 95 GLU A CA 1
ATOM 726 C C . GLU A 1 95 ? -24.700 -0.174 5.284 1.00 85.56 95 GLU A C 1
ATOM 728 O O . GLU A 1 95 ? -24.214 0.040 4.176 1.00 85.56 95 GLU A O 1
ATOM 733 N N . GLN A 1 96 ? -24.057 -0.868 6.223 1.00 80.06 96 GLN A N 1
ATOM 734 C CA . GLN A 1 96 ? -22.764 -1.505 5.994 1.00 80.06 96 GLN A CA 1
ATOM 735 C C . GLN A 1 96 ? -22.977 -2.932 5.471 1.00 80.06 96 GLN A C 1
ATOM 737 O O . GLN A 1 96 ? -22.885 -3.906 6.217 1.00 80.06 96 GLN A O 1
ATOM 742 N N . ASP A 1 97 ? -23.298 -3.045 4.186 1.00 84.62 97 ASP A N 1
ATOM 743 C CA . ASP A 1 97 ? -23.584 -4.310 3.499 1.00 84.62 97 ASP A CA 1
ATOM 744 C C . ASP A 1 97 ? -22.324 -5.011 2.951 1.00 84.62 97 ASP A C 1
ATOM 746 O O . ASP A 1 97 ? -22.339 -6.212 2.667 1.00 84.62 97 ASP A O 1
ATOM 750 N N . LEU A 1 98 ? -21.202 -4.292 2.855 1.00 84.25 98 LEU A N 1
ATOM 751 C CA . LEU A 1 98 ? -19.914 -4.824 2.414 1.00 84.25 98 LEU A CA 1
ATOM 752 C C . LEU A 1 98 ? -19.037 -5.274 3.590 1.00 84.25 98 LEU A C 1
ATOM 754 O O . LEU A 1 98 ? -18.770 -4.531 4.531 1.00 84.25 98 LEU A O 1
ATOM 758 N N . THR A 1 99 ? -18.473 -6.481 3.484 1.00 88.62 99 THR A N 1
ATOM 759 C CA . THR A 1 99 ? -17.479 -7.013 4.438 1.00 88.62 99 THR A CA 1
ATOM 760 C C . THR A 1 99 ? -16.037 -6.652 4.067 1.00 88.62 99 THR A C 1
ATOM 762 O O . THR A 1 99 ? -15.082 -7.215 4.620 1.00 88.62 99 THR A O 1
ATOM 765 N N . THR A 1 100 ? -15.844 -5.762 3.099 1.00 93.00 100 THR A N 1
ATOM 766 C CA . THR A 1 100 ? -14.524 -5.296 2.661 1.00 93.00 100 THR A CA 1
ATOM 767 C C . THR A 1 100 ? -13.840 -4.532 3.802 1.00 93.00 100 THR A C 1
ATOM 769 O O . THR A 1 100 ? -14.516 -3.812 4.532 1.00 93.00 100 THR A O 1
ATOM 772 N N . PRO A 1 101 ? -12.531 -4.717 4.044 1.00 96.38 101 PRO A N 1
ATOM 773 C CA . PRO A 1 101 ? -11.808 -3.889 5.004 1.00 96.38 101 PRO A CA 1
ATOM 774 C C . PRO A 1 101 ? -11.790 -2.416 4.599 1.00 96.38 101 PRO A C 1
ATOM 776 O O . PRO A 1 101 ? -11.728 -2.105 3.408 1.00 96.38 101 PRO A O 1
ATOM 779 N N . ASP A 1 102 ? -11.723 -1.530 5.591 1.00 96.62 102 ASP A N 1
ATOM 780 C CA . ASP A 1 102 ? -11.562 -0.103 5.334 1.00 96.62 102 ASP A CA 1
ATOM 781 C C . ASP A 1 102 ? -10.168 0.190 4.766 1.00 96.62 102 ASP A C 1
ATOM 783 O O . ASP A 1 102 ? -10.011 0.986 3.843 1.00 96.62 102 ASP A O 1
ATOM 787 N N . MET A 1 103 ? -9.161 -0.513 5.288 1.00 98.56 103 MET A N 1
ATOM 788 C CA . MET A 1 103 ? -7.793 -0.547 4.777 1.00 98.56 103 MET A CA 1
ATOM 789 C C . MET A 1 103 ? -7.316 -1.997 4.741 1.00 98.56 103 MET A C 1
ATOM 791 O O . MET A 1 103 ? -7.562 -2.746 5.687 1.00 98.56 103 MET A O 1
ATOM 795 N N . ALA A 1 104 ? -6.628 -2.397 3.676 1.00 98.38 104 ALA A N 1
ATOM 796 C CA . ALA A 1 104 ? -5.958 -3.693 3.583 1.00 98.38 104 ALA A CA 1
ATOM 797 C C . ALA A 1 104 ? -4.652 -3.531 2.807 1.00 98.38 104 ALA A C 1
ATOM 799 O O . ALA A 1 104 ? -4.645 -3.535 1.574 1.00 98.38 104 ALA A O 1
ATOM 800 N N . VAL A 1 105 ? -3.556 -3.352 3.539 1.00 98.62 105 VAL A N 1
ATOM 801 C CA . VAL A 1 105 ? -2.250 -2.978 2.988 1.00 98.62 105 VAL A CA 1
ATOM 802 C C . VAL A 1 105 ? -1.191 -3.981 3.419 1.00 98.62 105 VAL A C 1
ATOM 804 O O . VAL A 1 105 ? -1.147 -4.384 4.579 1.00 98.62 105 VAL A O 1
ATOM 807 N N . GLY A 1 106 ? -0.343 -4.388 2.477 1.00 98.25 106 GLY A N 1
ATOM 808 C CA . GLY A 1 106 ? 0.864 -5.161 2.750 1.00 98.25 106 GLY A CA 1
ATOM 809 C C . GLY A 1 106 ? 2.111 -4.285 2.672 1.00 98.25 106 GLY A C 1
ATOM 810 O O . GLY A 1 106 ? 2.156 -3.346 1.876 1.00 98.25 106 GLY A O 1
ATOM 811 N N . ILE A 1 107 ? 3.120 -4.613 3.476 1.00 97.19 107 ILE A N 1
ATOM 812 C CA . ILE A 1 107 ? 4.4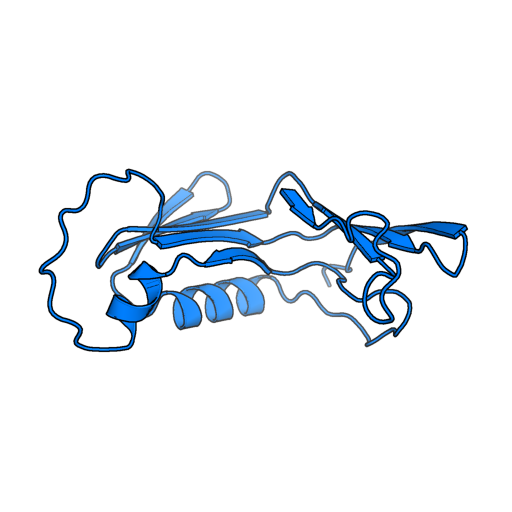82 -4.092 3.334 1.00 97.19 107 ILE A CA 1
ATOM 813 C C . ILE A 1 107 ? 5.317 -5.117 2.576 1.00 97.19 107 ILE A C 1
ATOM 815 O O . ILE A 1 107 ? 5.386 -6.274 2.984 1.00 97.19 107 ILE A O 1
ATOM 819 N N . TYR A 1 108 ? 5.945 -4.701 1.483 1.00 95.69 108 TYR A N 1
ATOM 820 C CA . TYR A 1 108 ? 6.682 -5.568 0.570 1.00 95.69 108 TYR A CA 1
ATOM 821 C C . TYR A 1 108 ? 8.138 -5.119 0.468 1.00 95.69 108 TYR A C 1
ATOM 823 O O . TYR A 1 108 ? 8.414 -3.933 0.320 1.00 95.69 108 TYR A O 1
ATOM 831 N N . ASP A 1 109 ? 9.071 -6.062 0.496 1.00 94.50 109 ASP A N 1
ATOM 832 C CA . ASP A 1 109 ? 10.508 -5.841 0.285 1.00 94.50 109 ASP A CA 1
ATOM 833 C C . ASP A 1 109 ? 10.971 -6.231 -1.116 1.00 94.50 109 ASP A C 1
ATOM 835 O O . ASP A 1 109 ? 12.162 -6.393 -1.368 1.00 94.50 109 ASP A O 1
ATOM 839 N N . TRP A 1 110 ? 10.030 -6.413 -2.032 1.00 95.00 110 TRP A N 1
ATOM 840 C CA . TRP A 1 110 ? 10.327 -6.651 -3.428 1.00 95.00 110 TRP A CA 1
ATOM 841 C C . TRP A 1 110 ? 9.168 -6.189 -4.302 1.00 95.00 110 TRP A C 1
ATOM 843 O O . TRP A 1 110 ? 8.026 -6.054 -3.849 1.00 95.00 110 TRP A O 1
ATOM 853 N N . ALA A 1 111 ? 9.469 -5.968 -5.576 1.00 96.31 111 ALA A N 1
ATOM 854 C CA . ALA A 1 111 ? 8.466 -5.693 -6.590 1.00 96.31 111 ALA A CA 1
ATOM 855 C C . ALA A 1 111 ? 8.923 -6.172 -7.961 1.00 96.31 111 ALA A C 1
ATOM 857 O O . ALA A 1 111 ? 10.110 -6.144 -8.281 1.00 96.31 111 ALA A O 1
ATOM 858 N N . LEU A 1 112 ? 7.966 -6.569 -8.790 1.00 97.50 112 LEU A N 1
ATOM 859 C CA . LEU A 1 112 ? 8.181 -6.782 -10.211 1.00 97.50 112 LEU A CA 1
ATOM 860 C C . LEU A 1 112 ? 7.585 -5.598 -10.973 1.00 97.50 112 LEU A C 1
ATOM 862 O O . LEU A 1 112 ? 6.379 -5.360 -10.897 1.00 97.50 112 LEU A O 1
ATOM 866 N N . ILE A 1 113 ? 8.436 -4.871 -11.692 1.00 97.31 113 ILE A N 1
ATOM 867 C CA . ILE A 1 113 ? 8.074 -3.678 -12.458 1.00 97.31 113 ILE A CA 1
ATOM 868 C C . ILE A 1 113 ? 8.153 -4.016 -13.943 1.00 97.31 113 ILE A C 1
ATOM 870 O O . ILE A 1 113 ? 9.238 -4.306 -14.454 1.00 97.31 113 ILE A O 1
ATOM 874 N N . ALA A 1 114 ? 7.017 -3.985 -14.634 1.00 97.12 114 ALA A N 1
ATOM 875 C CA . ALA A 1 114 ? 6.982 -4.035 -16.090 1.00 97.12 114 ALA A CA 1
ATOM 876 C C . ALA A 1 114 ? 6.963 -2.602 -16.628 1.00 97.12 114 ALA A C 1
ATOM 878 O O . ALA A 1 114 ? 6.023 -1.858 -16.364 1.00 97.12 114 ALA A O 1
ATOM 879 N N . ASP A 1 115 ? 8.006 -2.219 -17.357 1.00 96.44 115 ASP A N 1
ATOM 880 C CA . ASP A 1 115 ? 8.123 -0.925 -18.023 1.00 96.44 115 ASP A CA 1
ATOM 881 C C . ASP A 1 115 ? 7.775 -1.079 -19.505 1.00 96.44 115 ASP A C 1
ATOM 883 O O . ASP A 1 115 ? 8.540 -1.654 -20.290 1.00 96.44 115 ASP A O 1
ATOM 887 N N . HIS A 1 116 ? 6.617 -0.545 -19.890 1.00 93.69 116 HIS A N 1
ATOM 888 C CA . HIS A 1 116 ? 6.106 -0.618 -21.257 1.00 93.69 116 HIS A CA 1
ATOM 889 C C . HIS A 1 116 ? 6.857 0.305 -22.220 1.00 93.69 116 HIS A C 1
ATOM 891 O O . HIS A 1 116 ? 6.845 0.068 -23.424 1.00 93.69 116 HIS A O 1
ATOM 897 N N . HIS A 1 117 ? 7.548 1.336 -21.732 1.00 93.19 117 HIS A N 1
ATOM 898 C CA . HIS A 1 117 ? 8.333 2.222 -22.595 1.00 93.19 117 HIS A CA 1
ATOM 899 C C . HIS A 1 117 ? 9.691 1.600 -22.919 1.00 93.19 117 HIS A C 1
ATOM 901 O O . HIS A 1 117 ? 10.108 1.585 -24.076 1.00 93.19 117 HIS A O 1
ATOM 907 N N . LEU A 1 118 ? 10.370 1.055 -21.905 1.00 94.94 118 LEU A N 1
ATOM 908 C CA . LEU A 1 118 ? 11.673 0.401 -22.071 1.00 94.94 118 LEU A CA 1
ATOM 909 C C . LEU A 1 118 ? 11.570 -1.067 -22.502 1.00 94.94 118 LEU A C 1
ATOM 911 O O . LEU A 1 118 ? 12.604 -1.686 -22.761 1.00 94.94 118 LEU A O 1
ATOM 915 N N . GLN A 1 119 ? 10.353 -1.622 -22.566 1.00 95.00 119 GLN A N 1
ATOM 916 C CA . GLN A 1 119 ? 10.085 -3.033 -22.872 1.00 95.00 119 GLN A CA 1
ATOM 917 C C . GLN A 1 119 ? 10.906 -3.963 -21.966 1.00 95.00 119 GLN A C 1
ATOM 919 O O . GLN A 1 119 ? 11.583 -4.890 -22.418 1.00 95.00 119 GLN A O 1
ATOM 924 N N . ARG A 1 120 ? 10.893 -3.668 -20.662 1.00 96.69 120 ARG A N 1
ATOM 925 C CA . ARG A 1 120 ? 11.749 -4.314 -19.664 1.00 96.69 120 ARG A CA 1
ATOM 926 C C . ARG A 1 120 ? 10.937 -4.776 -18.468 1.00 96.69 120 ARG A C 1
ATOM 928 O O . ARG A 1 120 ? 10.079 -4.054 -17.975 1.00 96.69 120 ARG A O 1
ATOM 935 N N . LEU A 1 121 ? 11.279 -5.958 -17.968 1.00 97.12 121 LEU A N 1
ATOM 936 C CA . LEU A 1 121 ? 10.796 -6.466 -16.693 1.00 97.12 121 LEU A CA 1
ATOM 937 C C . LEU A 1 121 ? 11.934 -6.416 -15.669 1.00 97.12 121 LEU A C 1
ATOM 939 O O . LEU A 1 121 ? 12.970 -7.052 -15.868 1.00 97.12 121 LEU A O 1
ATOM 943 N N . THR A 1 122 ? 11.744 -5.663 -14.590 1.00 96.62 122 THR A N 1
ATOM 944 C CA . THR A 1 122 ? 12.746 -5.463 -13.536 1.00 96.62 122 THR A CA 1
ATOM 945 C C . THR A 1 122 ? 12.239 -6.060 -12.230 1.00 96.62 122 THR A C 1
ATOM 947 O O . THR A 1 122 ? 11.180 -5.672 -11.740 1.00 96.62 122 THR A O 1
ATOM 950 N N . LEU A 1 123 ? 13.001 -6.989 -11.649 1.00 96.56 123 LEU A N 1
ATOM 951 C CA . LEU A 1 123 ? 12.794 -7.440 -10.274 1.00 96.56 123 LEU A CA 1
ATOM 952 C C . LEU A 1 123 ? 13.596 -6.535 -9.336 1.00 96.56 123 LEU A C 1
ATOM 954 O O . LEU A 1 123 ? 14.817 -6.444 -9.453 1.00 96.56 123 LEU A O 1
ATOM 958 N N . VAL A 1 124 ? 12.903 -5.877 -8.416 1.00 93.94 124 VAL A N 1
ATOM 959 C CA . VAL A 1 124 ? 13.471 -4.938 -7.450 1.00 93.94 124 VAL A CA 1
ATOM 960 C C . VAL A 1 124 ? 13.513 -5.595 -6.079 1.00 93.94 124 VAL A C 1
ATOM 962 O O . VAL A 1 124 ? 12.515 -6.162 -5.640 1.00 93.94 124 VAL A O 1
ATOM 965 N N . LEU A 1 125 ? 14.662 -5.493 -5.415 1.00 91.19 125 LEU A N 1
ATOM 966 C CA . LEU A 1 125 ? 14.926 -5.978 -4.060 1.00 91.19 125 LEU A CA 1
ATOM 967 C C . LEU A 1 125 ? 15.632 -4.845 -3.292 1.00 91.19 125 LEU A C 1
ATOM 969 O O . LEU A 1 125 ? 16.854 -4.721 -3.414 1.00 91.19 125 LEU A O 1
ATOM 973 N N . PRO A 1 126 ? 14.905 -3.963 -2.580 1.00 81.12 126 PRO A N 1
ATOM 974 C CA . PRO A 1 126 ? 15.509 -3.045 -1.616 1.00 81.12 126 PRO A CA 1
ATOM 975 C C . PRO A 1 126 ? 16.394 -3.810 -0.624 1.00 81.12 126 PRO A C 1
ATOM 977 O O . PRO A 1 126 ? 15.995 -4.833 -0.065 1.00 81.12 126 PRO A O 1
ATOM 980 N N . GLY A 1 127 ? 17.621 -3.327 -0.426 1.00 68.19 127 GLY A N 1
ATOM 981 C CA . GLY A 1 127 ? 18.517 -3.886 0.580 1.00 68.19 127 GLY A CA 1
ATOM 982 C C . GLY A 1 127 ? 17.960 -3.672 1.988 1.00 68.19 127 GLY A C 1
ATOM 983 O O . GLY A 1 127 ? 17.320 -2.659 2.257 1.00 68.19 127 GLY A O 1
ATOM 984 N N . ARG A 1 128 ? 18.229 -4.621 2.888 1.00 62.84 128 ARG A N 1
ATOM 985 C CA . ARG A 1 128 ? 18.101 -4.427 4.337 1.00 62.84 128 ARG A CA 1
ATOM 986 C C . ARG A 1 128 ? 19.522 -4.307 4.878 1.00 62.84 128 ARG A C 1
ATOM 988 O O . ARG A 1 128 ? 20.277 -5.272 4.737 1.00 62.84 128 ARG A O 1
ATOM 995 N N . TYR A 1 129 ? 19.903 -3.140 5.384 1.00 50.00 129 TYR A N 1
ATOM 996 C CA . TYR A 1 129 ? 21.212 -2.937 6.014 1.00 50.00 129 TYR A CA 1
ATOM 997 C C . TYR A 1 129 ? 21.128 -3.128 7.526 1.00 50.00 129 TYR A C 1
ATOM 999 O O . TYR A 1 129 ? 20.058 -2.835 8.099 1.00 50.00 129 TYR A O 1
#

Organism: NCBI:txid158822

pLDDT: mean 92.59, std 7.59, range [50.0, 98.69]